Protein AF-A0A2N2V410-F1 (afdb_monomer_lite)

Secondary structure (DSSP, 8-state):
--HH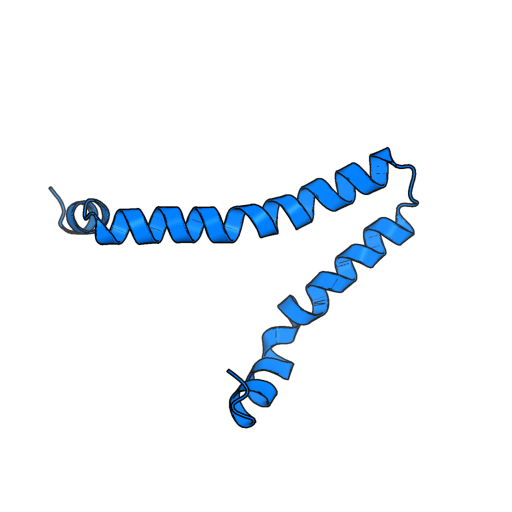HHHHTSHHHHHHHHHHHHHHHHHHHHHHHHHHHHHHTT--HHHHHHHGGGGHHHHTHHHHHHHHHHHT--

pLDDT: mean 81.65, std 6.99, range [52.09, 91.56]

Structure (mmCIF, N/CA/C/O backbone):
data_AF-A0A2N2V410-F1
#
_entry.id   AF-A0A2N2V410-F1
#
loop_
_atom_site.group_PDB
_atom_site.id
_atom_site.type_symbol
_atom_site.label_atom_id
_atom_site.label_alt_id
_atom_site.label_comp_id
_atom_site.label_asym_id
_atom_site.label_entity_id
_atom_site.label_seq_id
_atom_site.pdbx_PDB_ins_code
_atom_site.Cartn_x
_atom_site.Cartn_y
_atom_site.Cartn_z
_atom_site.occupancy
_atom_site.B_iso_or_equiv
_atom_site.auth_seq_id
_atom_site.auth_comp_id
_atom_site.auth_asym_id
_atom_site.auth_atom_id
_atom_site.pdbx_PDB_model_num
ATOM 1 N N . MET A 1 1 ? 32.276 2.229 -10.184 1.00 62.75 1 MET A N 1
ATOM 2 C CA . MET A 1 1 ? 30.988 2.174 -9.457 1.00 62.75 1 MET A CA 1
ATOM 3 C C . MET A 1 1 ? 30.252 0.920 -9.893 1.00 62.75 1 MET A C 1
ATOM 5 O O . MET A 1 1 ? 30.305 0.621 -11.081 1.00 62.75 1 MET A O 1
ATOM 9 N N . PRO A 1 2 ? 29.642 0.150 -8.983 1.00 80.50 2 PRO A N 1
ATOM 10 C CA . PRO A 1 2 ? 28.956 -1.078 -9.359 1.00 80.50 2 PRO A CA 1
ATOM 11 C C . PRO A 1 2 ? 27.713 -0.768 -10.213 1.00 80.50 2 PRO A C 1
ATOM 13 O O . PRO A 1 2 ? 27.000 0.198 -9.949 1.00 80.50 2 PRO A O 1
ATOM 16 N N . ALA A 1 3 ? 27.465 -1.583 -11.242 1.00 77.19 3 ALA A N 1
ATOM 17 C CA . ALA A 1 3 ? 26.494 -1.302 -12.309 1.00 77.19 3 ALA A CA 1
ATOM 18 C C . ALA A 1 3 ? 25.042 -1.089 -11.824 1.00 77.19 3 ALA A C 1
ATOM 20 O O . ALA A 1 3 ? 24.275 -0.361 -12.454 1.00 77.19 3 ALA A O 1
ATOM 21 N N . TRP A 1 4 ? 24.667 -1.672 -10.682 1.00 77.56 4 TRP A N 1
ATOM 22 C CA . TRP A 1 4 ? 23.338 -1.512 -10.083 1.00 77.56 4 TRP A CA 1
ATOM 23 C C . TRP A 1 4 ? 23.087 -0.094 -9.541 1.00 77.56 4 TRP A C 1
ATOM 25 O O . TRP A 1 4 ? 21.971 0.411 -9.650 1.00 77.56 4 T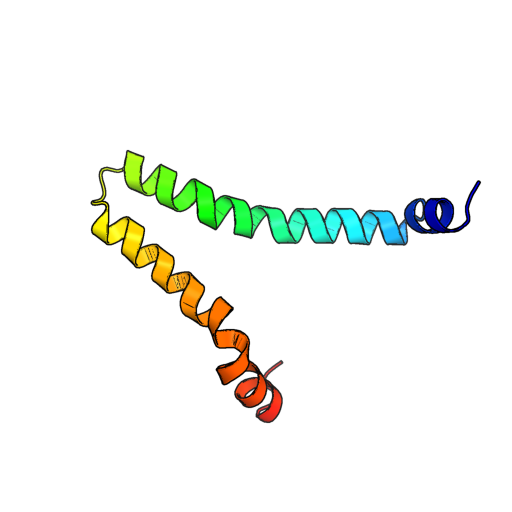RP A O 1
ATOM 35 N N . LEU A 1 5 ? 24.118 0.594 -9.035 1.00 75.94 5 LEU A N 1
ATOM 36 C CA . LEU A 1 5 ? 23.997 1.989 -8.588 1.00 75.94 5 LEU A CA 1
ATOM 37 C C . LEU A 1 5 ? 23.802 2.941 -9.771 1.00 75.94 5 LEU A C 1
ATOM 39 O O . LEU A 1 5 ? 23.047 3.905 -9.682 1.00 75.94 5 LEU A O 1
ATOM 43 N N . THR A 1 6 ? 24.439 2.647 -10.904 1.00 77.88 6 THR A N 1
ATOM 44 C CA . THR A 1 6 ? 24.306 3.448 -12.127 1.00 77.88 6 THR A CA 1
ATOM 45 C C . THR A 1 6 ? 22.902 3.336 -12.727 1.00 77.88 6 THR A C 1
ATOM 47 O O . THR A 1 6 ? 22.392 4.311 -13.272 1.00 77.88 6 THR A O 1
ATOM 50 N N . ALA A 1 7 ? 22.245 2.180 -12.577 1.00 75.75 7 ALA A N 1
ATOM 51 C CA . ALA A 1 7 ? 20.853 1.992 -12.985 1.00 75.75 7 ALA A CA 1
ATOM 52 C C . ALA A 1 7 ? 19.880 2.838 -12.143 1.00 75.75 7 ALA A C 1
ATOM 54 O O . ALA A 1 7 ? 18.940 3.415 -12.689 1.00 75.75 7 ALA A O 1
ATOM 55 N N . LEU A 1 8 ? 20.126 2.963 -10.835 1.00 78.12 8 LEU A N 1
ATOM 56 C CA . LEU A 1 8 ? 19.334 3.819 -9.944 1.00 78.12 8 LEU A CA 1
ATOM 57 C C . LEU A 1 8 ? 19.519 5.312 -10.254 1.00 78.12 8 LEU A C 1
ATOM 59 O O . LEU A 1 8 ? 18.568 6.085 -10.164 1.00 78.12 8 LEU A O 1
ATOM 63 N N . TRP A 1 9 ? 20.714 5.712 -10.690 1.00 81.88 9 TRP A N 1
ATOM 64 C CA . TRP A 1 9 ? 21.067 7.104 -10.988 1.00 81.88 9 TRP A CA 1
ATOM 65 C C . TRP A 1 9 ? 20.727 7.540 -12.426 1.00 81.88 9 TRP A C 1
ATOM 67 O O . TRP A 1 9 ? 21.450 8.304 -13.063 1.00 81.88 9 TRP A O 1
ATOM 77 N N . ASN A 1 10 ? 19.611 7.052 -12.966 1.00 86.12 10 ASN A N 1
ATOM 78 C CA . ASN A 1 10 ? 19.061 7.487 -14.250 1.00 86.12 10 ASN A CA 1
ATOM 79 C C . ASN A 1 10 ? 17.801 8.328 -14.005 1.00 86.12 10 ASN A C 1
ATOM 81 O O . ASN A 1 10 ? 16.950 7.952 -13.201 1.00 86.12 10 ASN A O 1
ATOM 85 N N . ARG A 1 11 ? 17.625 9.423 -14.761 1.00 85.88 11 ARG A N 1
ATOM 86 C CA . ARG A 1 11 ? 16.413 10.262 -14.753 1.00 85.88 11 ARG A CA 1
ATOM 87 C C . ARG A 1 11 ? 15.118 9.442 -14.804 1.00 85.88 11 ARG A C 1
ATOM 89 O O . ARG A 1 11 ? 14.183 9.755 -14.080 1.00 85.88 11 ARG A O 1
ATOM 96 N N . ARG A 1 12 ? 15.058 8.393 -15.632 1.00 88.19 12 ARG A N 1
ATOM 97 C CA . ARG A 1 12 ? 13.873 7.519 -15.735 1.00 88.19 12 ARG A CA 1
ATOM 98 C C . ARG A 1 12 ? 13.614 6.741 -14.445 1.00 88.19 12 ARG A C 1
ATOM 100 O O . ARG A 1 12 ? 12.471 6.651 -14.016 1.00 88.19 12 ARG A O 1
ATOM 107 N N . MET A 1 13 ? 14.670 6.225 -13.819 1.00 90.06 13 MET A N 1
ATOM 108 C CA . MET A 1 13 ? 14.559 5.451 -12.584 1.00 90.06 13 MET A CA 1
ATOM 109 C C . MET A 1 13 ? 14.129 6.342 -11.415 1.00 90.06 13 MET A C 1
ATOM 111 O O . MET A 1 13 ? 13.247 5.965 -10.653 1.00 90.06 13 MET A O 1
ATOM 115 N N . LEU A 1 14 ? 14.676 7.559 -11.333 1.00 89.38 14 LEU A N 1
ATOM 116 C CA . LEU A 1 14 ? 14.258 8.556 -10.347 1.00 89.38 14 LEU A CA 1
ATOM 117 C C . LEU A 1 14 ? 12.779 8.922 -10.509 1.00 89.38 14 LEU A C 1
ATOM 119 O O . LEU A 1 14 ? 12.058 8.939 -9.517 1.00 89.38 14 LEU A O 1
ATOM 123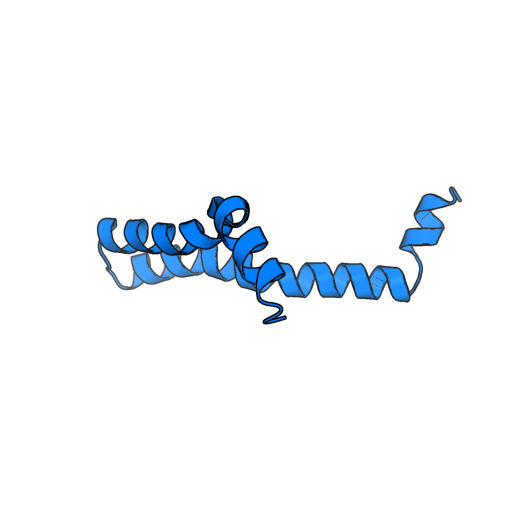 N N . ILE A 1 15 ? 12.307 9.146 -11.742 1.00 91.25 15 ILE A N 1
ATOM 124 C CA . ILE A 1 15 ? 10.879 9.386 -12.003 1.00 91.25 15 ILE A CA 1
ATOM 125 C C . ILE A 1 15 ? 10.045 8.196 -11.516 1.00 91.25 15 ILE A C 1
ATOM 127 O O . ILE A 1 15 ? 9.112 8.408 -10.753 1.00 91.25 15 ILE A O 1
ATOM 131 N N . CYS A 1 16 ? 10.406 6.954 -11.856 1.00 90.44 16 CYS A N 1
ATOM 132 C CA . CYS A 1 16 ? 9.687 5.772 -11.365 1.00 90.44 16 CYS A CA 1
ATOM 133 C C . CYS A 1 16 ? 9.655 5.685 -9.832 1.00 90.44 16 CYS A C 1
ATOM 135 O O . CYS A 1 16 ? 8.612 5.363 -9.268 1.00 90.44 16 CYS A O 1
ATOM 137 N N . ILE A 1 17 ? 10.763 5.997 -9.153 1.00 89.62 17 ILE A N 1
ATOM 138 C CA . ILE A 1 17 ? 10.839 5.984 -7.685 1.00 89.62 17 ILE A CA 1
ATOM 139 C C . ILE A 1 17 ? 9.920 7.052 -7.090 1.00 89.62 17 ILE A C 1
ATOM 141 O O . ILE A 1 17 ? 9.115 6.740 -6.216 1.00 89.62 17 ILE A O 1
ATOM 145 N N . PHE A 1 18 ? 9.990 8.295 -7.574 1.00 91.56 18 PHE A N 1
ATOM 146 C CA . PHE A 1 18 ? 9.143 9.378 -7.071 1.00 91.56 18 PHE A CA 1
ATOM 147 C C . PHE A 1 18 ? 7.667 9.158 -7.397 1.00 91.56 18 PHE A C 1
ATOM 149 O O . PHE A 1 18 ? 6.820 9.417 -6.551 1.00 91.56 18 PHE A O 1
ATOM 156 N N . THR A 1 19 ? 7.343 8.641 -8.581 1.00 90.81 19 THR A N 1
ATOM 157 C CA . THR A 1 19 ? 5.969 8.291 -8.955 1.00 90.81 19 THR A CA 1
ATOM 158 C C . THR A 1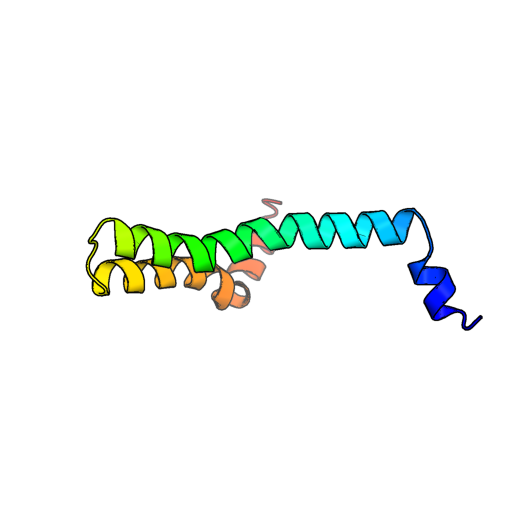 19 ? 5.445 7.124 -8.116 1.00 90.81 19 THR A C 1
ATOM 160 O O . THR A 1 19 ? 4.311 7.173 -7.645 1.00 90.81 19 THR A O 1
ATOM 163 N N . GLY A 1 20 ? 6.263 6.101 -7.856 1.00 89.12 20 GLY A N 1
ATOM 164 C CA . GLY A 1 20 ? 5.918 5.008 -6.942 1.00 89.12 20 GLY A CA 1
ATOM 165 C C . GLY A 1 20 ? 5.687 5.505 -5.512 1.00 89.12 20 GLY A C 1
ATOM 166 O O . GLY A 1 20 ? 4.686 5.174 -4.884 1.00 89.12 20 GLY A O 1
ATOM 167 N N . PHE A 1 21 ? 6.564 6.380 -5.023 1.00 89.75 21 PHE A N 1
ATOM 168 C CA . PHE A 1 21 ? 6.429 6.997 -3.707 1.00 89.75 21 PHE A CA 1
ATOM 169 C C . PHE A 1 21 ? 5.168 7.865 -3.604 1.00 89.75 21 PHE A C 1
ATOM 171 O O . PHE A 1 21 ? 4.369 7.687 -2.687 1.00 89.75 21 PHE A O 1
ATOM 178 N N . ALA A 1 22 ? 4.947 8.757 -4.572 1.00 90.50 22 ALA A N 1
ATOM 179 C CA . ALA A 1 22 ? 3.797 9.654 -4.609 1.00 90.50 22 ALA A CA 1
ATOM 180 C C . ALA A 1 22 ? 2.465 8.915 -4.800 1.00 90.50 22 ALA A C 1
ATOM 182 O O . ALA A 1 22 ? 1.449 9.389 -4.310 1.00 90.50 22 ALA A O 1
ATOM 183 N N . SER A 1 23 ? 2.450 7.764 -5.479 1.00 89.56 23 SER A N 1
ATOM 184 C CA . SER A 1 23 ? 1.238 6.943 -5.623 1.00 89.56 23 SER A CA 1
ATOM 185 C C . SER A 1 23 ? 0.937 6.091 -4.384 1.00 89.56 23 SER A C 1
ATOM 187 O O . SER A 1 23 ? -0.232 5.862 -4.080 1.00 89.56 23 SER A O 1
ATOM 189 N N . GLY A 1 24 ? 1.954 5.670 -3.624 1.00 84.88 24 GLY A N 1
ATOM 190 C CA . GLY A 1 24 ? 1.774 4.906 -2.381 1.00 84.88 24 GLY A CA 1
ATOM 191 C C . GLY A 1 24 ? 1.423 5.758 -1.153 1.00 84.88 24 GLY A C 1
ATOM 192 O O . GLY A 1 24 ? 0.689 5.308 -0.270 1.00 84.88 24 GLY A O 1
ATOM 193 N N . LEU A 1 25 ? 1.911 7.000 -1.103 1.00 88.44 25 LEU A N 1
ATOM 194 C CA . LEU A 1 25 ? 1.718 7.932 0.016 1.00 88.44 25 LEU A CA 1
ATOM 195 C C . LEU A 1 25 ? 0.243 8.206 0.357 1.00 88.44 25 LEU A C 1
ATOM 197 O O . LEU A 1 25 ? -0.110 8.089 1.531 1.00 88.44 25 LEU A O 1
ATOM 201 N N . PRO A 1 26 ? -0.631 8.539 -0.615 1.00 87.12 26 PRO A N 1
ATOM 202 C CA . PRO A 1 26 ? -2.031 8.847 -0.351 1.00 87.12 26 PRO A CA 1
ATOM 203 C C . PRO A 1 26 ? -2.771 7.672 0.277 1.00 87.12 26 PRO A C 1
ATOM 205 O O . PRO A 1 26 ? -3.521 7.870 1.227 1.00 87.12 26 PRO A O 1
ATOM 208 N N . LEU A 1 27 ? -2.526 6.449 -0.208 1.00 84.19 27 LEU A N 1
ATOM 209 C CA . LEU A 1 27 ? -3.153 5.244 0.332 1.00 84.19 27 LEU A CA 1
ATOM 210 C C . LEU A 1 27 ? -2.720 5.007 1.782 1.00 84.19 27 LEU A C 1
ATOM 212 O O . LEU A 1 27 ? -3.562 4.784 2.648 1.00 84.19 27 LEU A O 1
ATOM 216 N N . TYR A 1 28 ? -1.418 5.098 2.063 1.00 83.31 28 TYR A N 1
ATOM 217 C CA . TYR A 1 28 ? -0.896 4.912 3.416 1.00 83.31 28 TYR A CA 1
ATOM 218 C C . TYR A 1 28 ? -1.401 5.988 4.388 1.00 83.31 28 TYR A C 1
ATOM 220 O O . TYR A 1 28 ? -1.789 5.673 5.516 1.00 83.31 28 TYR A O 1
ATOM 228 N N . LEU A 1 29 ? -1.435 7.248 3.941 1.00 85.81 29 LEU A N 1
ATOM 229 C CA . LEU A 1 29 ? -2.027 8.356 4.686 1.00 85.81 29 LEU A CA 1
ATOM 230 C C . LEU A 1 29 ? -3.505 8.095 4.957 1.00 85.81 29 LEU A C 1
ATOM 232 O O . LEU A 1 29 ? -3.912 8.164 6.105 1.00 85.81 29 LEU A O 1
ATOM 236 N N . LEU A 1 30 ? -4.300 7.724 3.955 1.00 85.12 30 LEU A N 1
ATOM 237 C CA . LEU A 1 30 ? -5.715 7.394 4.144 1.00 85.12 30 LEU A CA 1
ATOM 238 C C . LEU A 1 30 ? -5.908 6.292 5.188 1.00 85.12 30 LEU A C 1
ATOM 240 O O . LEU A 1 30 ? -6.705 6.457 6.104 1.00 85.12 30 LEU A O 1
ATOM 244 N N . LEU A 1 31 ? -5.147 5.202 5.107 1.00 82.25 31 LEU A N 1
ATOM 245 C CA . LEU A 1 31 ? -5.291 4.071 6.026 1.00 82.25 31 LEU A CA 1
ATOM 246 C C . LEU A 1 31 ? -4.929 4.407 7.483 1.00 82.25 31 LEU A C 1
ATOM 248 O O . LEU A 1 31 ? -5.496 3.801 8.388 1.00 82.25 31 LEU A O 1
ATOM 252 N N . ASN A 1 32 ? -4.023 5.360 7.724 1.00 82.06 32 ASN A N 1
ATOM 253 C CA . ASN A 1 32 ? -3.572 5.723 9.076 1.00 82.06 32 ASN A CA 1
ATOM 254 C C . ASN A 1 32 ? -4.247 6.986 9.628 1.00 82.06 32 ASN A C 1
ATOM 256 O O . ASN A 1 32 ? -4.627 7.035 10.798 1.00 82.06 32 ASN A O 1
ATOM 260 N N . LEU A 1 33 ? -4.396 8.013 8.795 1.00 85.44 33 LEU A N 1
ATOM 261 C CA . LEU A 1 33 ? -4.929 9.315 9.182 1.00 85.44 33 LEU A CA 1
ATOM 262 C C . LEU A 1 33 ? -6.453 9.286 9.295 1.00 85.44 33 LEU A C 1
ATOM 264 O O . LEU A 1 33 ? -6.991 9.933 10.187 1.00 85.44 33 LEU A O 1
ATOM 268 N N . LEU A 1 34 ? -7.152 8.511 8.456 1.00 83.44 34 LEU A N 1
ATOM 269 C CA . LEU A 1 34 ? -8.613 8.420 8.509 1.00 83.44 34 LEU A CA 1
ATOM 270 C C . LEU A 1 34 ? -9.097 7.833 9.851 1.00 83.44 34 LEU A C 1
ATOM 272 O O . LEU A 1 34 ? -9.900 8.493 10.503 1.00 83.44 34 LEU A O 1
ATOM 276 N N . PRO A 1 35 ? -8.586 6.689 10.359 1.00 79.25 35 PRO A N 1
ATOM 277 C CA . PRO A 1 35 ? -8.953 6.201 11.693 1.00 79.25 35 PRO A CA 1
ATOM 278 C C . PRO A 1 35 ? -8.600 7.180 12.818 1.00 79.25 35 PRO A C 1
ATOM 280 O O . PRO A 1 35 ? -9.361 7.317 13.776 1.00 79.25 35 PRO A O 1
ATOM 283 N N . ALA A 1 36 ? -7.453 7.860 12.705 1.00 83.81 36 ALA A N 1
ATOM 284 C CA . ALA A 1 36 ? -7.010 8.841 13.690 1.00 83.81 36 ALA A CA 1
ATOM 285 C C . ALA A 1 36 ? -7.944 10.059 13.739 1.00 83.81 36 ALA A C 1
ATOM 287 O O . ALA A 1 36 ? -8.322 10.491 14.825 1.00 83.81 36 ALA A O 1
ATOM 288 N N . TRP A 1 37 ? -8.371 10.559 12.578 1.00 84.25 37 TRP A N 1
ATOM 289 C CA . TRP A 1 37 ? -9.282 11.695 12.464 1.00 84.25 37 TRP A CA 1
ATOM 290 C C . TRP A 1 37 ? -10.714 11.335 12.883 1.00 84.25 37 TRP A C 1
ATOM 292 O O . TRP A 1 37 ? -11.351 12.053 13.647 1.00 84.25 37 TRP A O 1
ATOM 302 N N . LEU A 1 38 ? -11.206 10.155 12.498 1.00 82.75 38 LEU A N 1
ATOM 303 C CA . LEU A 1 38 ? -12.510 9.658 12.955 1.00 82.75 38 LEU A CA 1
ATOM 304 C C . LEU A 1 38 ? -12.552 9.492 14.483 1.00 82.75 38 LEU A C 1
ATOM 306 O O . LEU A 1 38 ? -13.585 9.731 15.107 1.00 82.75 38 LEU A O 1
ATOM 310 N N . LYS A 1 39 ? -11.422 9.124 15.102 1.00 81.38 39 LYS A N 1
ATOM 311 C CA . LYS A 1 39 ? -11.295 9.080 16.562 1.00 81.38 39 LYS A CA 1
ATOM 312 C C . LYS A 1 39 ? -11.365 10.477 17.189 1.00 81.38 39 LYS A C 1
ATOM 314 O O . LYS A 1 39 ? -11.962 10.608 18.255 1.00 81.38 39 LYS A O 1
ATOM 319 N N . THR A 1 40 ? -10.780 11.504 16.563 1.00 81.06 40 THR A N 1
ATOM 320 C CA . THR A 1 40 ? -10.861 12.890 17.064 1.00 81.06 40 THR A CA 1
ATOM 321 C C . THR A 1 40 ? -12.259 13.489 16.923 1.00 81.06 40 THR A C 1
ATOM 323 O O . THR A 1 40 ? -12.672 14.240 17.797 1.00 81.06 40 THR A O 1
ATOM 326 N N . GLU A 1 41 ? -13.018 13.085 15.903 1.00 82.69 41 GLU A N 1
ATOM 327 C CA . GLU A 1 41 ? -14.433 13.456 15.707 1.00 82.69 41 GLU A CA 1
ATOM 328 C C . GLU A 1 41 ? -15.400 12.708 16.657 1.00 82.69 41 GLU A C 1
ATOM 330 O O . GLU A 1 41 ? -16.616 12.860 16.578 1.00 82.69 41 GLU A O 1
ATOM 335 N N . GLY A 1 42 ? -14.882 11.879 17.574 1.00 78.88 42 GLY A N 1
ATOM 336 C CA . GLY A 1 42 ? -15.682 11.211 18.605 1.00 78.88 42 GLY A CA 1
ATOM 337 C C . GLY A 1 42 ? -16.453 9.973 18.134 1.00 78.88 42 GLY A C 1
ATOM 338 O O . GLY A 1 42 ? -17.341 9.497 18.846 1.00 78.88 42 GLY A O 1
ATOM 339 N N . LEU A 1 43 ? -16.130 9.411 16.963 1.00 78.88 43 LEU A N 1
ATOM 340 C CA . LEU A 1 43 ? -16.768 8.185 16.478 1.00 78.88 43 LEU A CA 1
ATOM 341 C C . LEU A 1 43 ? -16.355 6.955 17.298 1.00 78.88 43 LEU A C 1
ATOM 343 O O . LEU A 1 43 ? -15.218 6.806 17.749 1.00 78.88 43 LEU A O 1
ATOM 347 N N . SER A 1 44 ? -17.298 6.023 17.455 1.00 76.12 44 SER A N 1
ATOM 348 C CA . SER A 1 44 ? -17.067 4.780 18.197 1.00 76.12 44 SER A CA 1
ATOM 349 C C . SER A 1 44 ? -16.017 3.880 17.526 1.00 76.12 44 SER A C 1
ATOM 351 O O . SER A 1 44 ? -15.960 3.765 16.300 1.00 76.12 44 SER A O 1
ATOM 353 N N . LEU A 1 45 ? -15.240 3.142 18.329 1.00 72.69 45 LEU A N 1
ATOM 354 C CA . LEU A 1 45 ? -14.261 2.161 17.832 1.00 72.69 45 LEU A CA 1
ATOM 355 C C . LEU A 1 45 ? -14.874 1.097 16.907 1.00 72.69 45 LEU A C 1
ATOM 357 O O . LEU A 1 45 ? -14.183 0.595 16.026 1.00 72.69 45 LEU A O 1
ATOM 361 N N . ARG A 1 46 ? -16.164 0.765 17.068 1.00 75.50 46 ARG A N 1
ATOM 362 C CA . ARG A 1 46 ? -16.874 -0.143 16.150 1.00 75.50 46 ARG A CA 1
ATOM 363 C C . ARG A 1 46 ? -16.985 0.436 14.743 1.00 75.50 46 ARG A C 1
ATOM 365 O O . ARG A 1 46 ? -16.768 -0.294 13.784 1.00 75.50 46 ARG A O 1
ATOM 372 N N . ALA A 1 47 ? -17.289 1.728 14.621 1.00 74.31 47 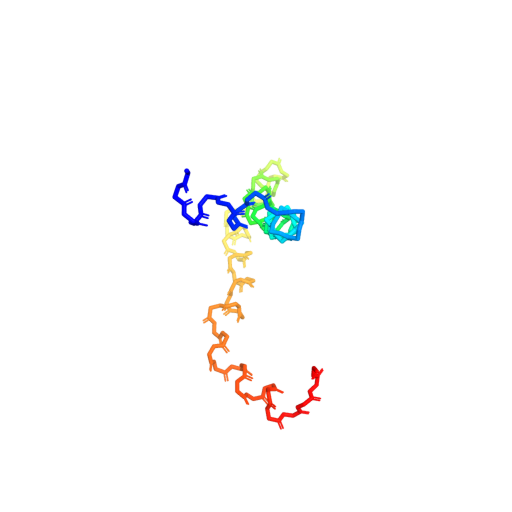ALA A N 1
ATOM 373 C CA . ALA A 1 47 ? -17.353 2.402 13.328 1.00 74.31 47 ALA A CA 1
ATOM 374 C C . ALA A 1 47 ? -15.963 2.480 12.677 1.00 74.31 47 ALA A C 1
ATOM 376 O O . ALA A 1 47 ? -15.824 2.173 11.499 1.00 74.31 47 ALA A O 1
ATOM 377 N N . ILE A 1 48 ? -14.919 2.782 13.457 1.00 79.19 48 ILE A N 1
ATOM 378 C CA . ILE A 1 48 ? -13.526 2.788 12.975 1.00 79.19 48 ILE A CA 1
ATOM 379 C C . ILE A 1 48 ? -13.090 1.383 12.528 1.00 79.19 48 ILE A C 1
ATOM 381 O O . ILE A 1 48 ? -12.491 1.227 11.467 1.00 79.19 48 ILE A O 1
ATOM 385 N N . GLY A 1 49 ? -13.441 0.343 13.288 1.00 77.19 49 GLY A N 1
ATOM 386 C CA . GLY A 1 49 ? -13.203 -1.048 12.901 1.00 77.19 49 GLY A CA 1
ATOM 387 C C . GLY A 1 49 ? -13.952 -1.446 11.627 1.00 77.19 49 GLY A C 1
ATOM 388 O O . GLY A 1 49 ? -13.414 -2.190 10.813 1.00 77.19 49 GLY A O 1
ATOM 389 N N . ALA A 1 50 ? -15.150 -0.901 11.395 1.00 80.56 50 ALA A N 1
ATOM 390 C CA . ALA A 1 50 ? -15.891 -1.124 10.157 1.00 80.56 50 ALA A CA 1
ATOM 391 C C . ALA A 1 50 ? -15.173 -0.540 8.925 1.00 80.56 50 ALA A C 1
ATOM 393 O O . ALA A 1 50 ? -15.256 -1.134 7.855 1.00 80.56 50 ALA A O 1
ATOM 394 N N . PHE A 1 51 ? -14.389 0.540 9.054 1.00 78.19 51 PHE A N 1
ATOM 395 C CA . PHE A 1 51 ? -13.557 1.039 7.946 1.00 78.19 51 PHE A CA 1
ATOM 396 C C . PHE A 1 51 ? -12.473 0.042 7.511 1.00 78.19 51 PHE A C 1
ATOM 398 O O . PHE A 1 51 ? -12.071 0.056 6.348 1.00 78.19 51 PHE A O 1
ATOM 405 N N . ALA A 1 52 ? -12.045 -0.882 8.380 1.00 76.69 52 ALA A N 1
ATOM 406 C CA . ALA A 1 52 ? -11.141 -1.961 7.978 1.00 76.69 52 ALA A CA 1
ATOM 407 C C . ALA A 1 52 ? -11.772 -2.885 6.917 1.00 76.69 52 ALA A C 1
ATOM 409 O O . ALA A 1 52 ? -11.049 -3.484 6.120 1.00 76.69 52 ALA A O 1
ATOM 410 N N . LEU A 1 53 ? -13.110 -2.945 6.835 1.00 81.12 53 LEU A N 1
ATOM 411 C CA . LEU A 1 53 ? -13.817 -3.713 5.808 1.00 81.12 53 LEU A CA 1
ATOM 412 C C . LEU A 1 53 ? -13.537 -3.198 4.387 1.00 81.12 53 LEU A C 1
ATOM 414 O O . LEU A 1 53 ? -13.595 -3.974 3.439 1.00 81.12 53 LEU A O 1
ATOM 418 N N . ILE A 1 54 ? -13.149 -1.929 4.223 1.00 81.12 54 ILE A N 1
ATOM 419 C CA . ILE A 1 54 ? -12.777 -1.351 2.919 1.00 81.12 54 ILE A CA 1
ATOM 420 C C . ILE A 1 54 ? -11.536 -2.037 2.324 1.00 81.12 54 ILE A C 1
ATOM 422 O O . ILE A 1 54 ? -11.338 -2.016 1.111 1.00 81.12 54 ILE A O 1
ATOM 426 N N . GLN A 1 55 ? -10.712 -2.696 3.144 1.00 80.81 55 GLN A N 1
ATOM 427 C CA . GLN A 1 55 ? -9.542 -3.437 2.669 1.00 80.81 55 GLN A CA 1
ATOM 428 C C . GLN A 1 55 ? -9.883 -4.847 2.156 1.00 80.81 55 GLN A C 1
ATOM 430 O O . GLN A 1 55 ? -9.062 -5.447 1.464 1.00 80.81 55 GLN A O 1
ATOM 435 N N . PHE A 1 56 ? -11.082 -5.383 2.426 1.00 84.31 56 PHE A N 1
ATOM 436 C CA . PHE A 1 56 ? -11.469 -6.729 1.969 1.00 84.31 56 PHE A CA 1
ATOM 437 C C . PHE A 1 56 ? -11.351 -6.929 0.454 1.00 84.31 56 PHE A C 1
ATOM 439 O O . PHE A 1 56 ? -10.758 -7.930 0.050 1.00 84.31 56 PHE A O 1
ATOM 446 N N . PRO A 1 57 ? -11.837 -6.008 -0.402 1.00 82.62 57 PRO A N 1
ATOM 447 C CA . PRO A 1 57 ? -11.644 -6.108 -1.844 1.00 82.62 57 PRO A CA 1
ATOM 448 C C . PRO A 1 57 ? -10.163 -6.161 -2.226 1.00 82.62 57 PRO A C 1
ATOM 450 O O . PRO A 1 57 ? -9.787 -6.936 -3.098 1.00 82.62 57 PRO A O 1
ATOM 453 N N . TYR A 1 58 ? -9.299 -5.405 -1.544 1.00 78.25 58 TYR A N 1
ATOM 454 C CA . TYR A 1 58 ? -7.857 -5.453 -1.792 1.00 78.25 58 TYR A CA 1
ATOM 455 C C . TYR A 1 58 ? -7.255 -6.823 -1.443 1.00 78.25 58 TYR A C 1
ATOM 457 O O . TYR A 1 58 ? -6.480 -7.366 -2.230 1.00 78.25 58 TYR A O 1
ATOM 465 N N . THR A 1 59 ? -7.646 -7.419 -0.314 1.00 83.50 59 THR A N 1
ATOM 466 C CA . THR A 1 59 ? -7.166 -8.745 0.120 1.00 83.50 59 THR A CA 1
ATOM 467 C C . THR A 1 59 ? -7.708 -9.874 -0.757 1.00 83.50 59 THR A C 1
ATOM 469 O O . THR A 1 59 ? -6.983 -10.802 -1.112 1.00 83.50 59 THR A O 1
ATOM 472 N N . TRP A 1 60 ? -8.979 -9.800 -1.154 1.00 85.62 60 TRP A N 1
ATOM 473 C CA . TRP A 1 60 ? -9.639 -10.797 -2.005 1.00 85.62 60 TRP A CA 1
ATOM 474 C C . TRP A 1 60 ? -9.462 -10.536 -3.499 1.00 85.62 60 TRP A C 1
ATOM 476 O O . TRP A 1 60 ? -10.151 -11.142 -4.319 1.00 85.62 60 TRP A O 1
ATOM 486 N N . LYS A 1 61 ? -8.486 -9.694 -3.860 1.00 83.12 61 LYS A N 1
ATOM 487 C CA . LYS A 1 61 ? -8.021 -9.468 -5.232 1.00 83.12 61 LYS A CA 1
ATOM 488 C C . LYS A 1 61 ? -7.910 -10.755 -6.042 1.00 83.12 61 LYS A C 1
ATOM 490 O O . LYS A 1 61 ? -8.315 -10.774 -7.195 1.00 83.12 61 LYS A O 1
ATOM 495 N N . PHE A 1 62 ? -7.394 -11.833 -5.456 1.00 84.38 62 PHE A N 1
ATOM 496 C CA . PHE A 1 62 ? -7.203 -13.105 -6.160 1.00 84.38 62 PHE A CA 1
ATOM 497 C C . PHE A 1 62 ? -8.510 -13.737 -6.665 1.00 84.38 62 PHE A C 1
ATOM 499 O O . PHE A 1 62 ? -8.479 -14.510 -7.616 1.00 84.38 62 PHE A O 1
ATOM 506 N N . LEU A 1 63 ? -9.644 -13.430 -6.031 1.00 86.19 63 LEU A N 1
ATOM 507 C CA . LEU A 1 63 ? -10.934 -14.018 -6.367 1.00 86.19 63 LEU A CA 1
ATOM 508 C C . LEU A 1 63 ? -11.618 -13.253 -7.504 1.00 86.19 63 LEU A C 1
ATOM 510 O O . LEU A 1 63 ? -12.180 -13.866 -8.406 1.00 86.19 63 LEU A O 1
ATOM 514 N N . TRP A 1 64 ? -11.559 -11.919 -7.474 1.00 82.88 64 TRP A N 1
ATOM 515 C CA . TRP A 1 64 ? -12.243 -11.076 -8.458 1.00 82.88 64 TRP A CA 1
ATOM 516 C C . TRP A 1 64 ? -11.355 -10.607 -9.610 1.00 82.88 64 TRP A C 1
ATOM 518 O O . TRP A 1 64 ? -11.890 -10.336 -10.680 1.00 82.88 64 TRP A O 1
ATOM 528 N N . ALA A 1 65 ? -10.029 -10.533 -9.446 1.00 84.94 65 ALA A N 1
ATOM 529 C CA . ALA A 1 65 ? -9.134 -10.138 -10.537 1.00 84.94 65 ALA A CA 1
ATOM 530 C C . ALA A 1 65 ? -9.266 -11.060 -11.763 1.00 84.94 65 ALA A C 1
ATOM 532 O O . ALA A 1 65 ? -9.473 -10.529 -12.848 1.00 84.94 65 ALA A O 1
ATOM 533 N N . PRO A 1 66 ? -9.314 -12.405 -11.631 1.00 84.00 66 PRO A N 1
ATOM 534 C CA . PRO A 1 66 ? -9.506 -13.286 -12.786 1.00 84.00 66 PRO A CA 1
ATOM 535 C C . PRO A 1 66 ? -10.863 -13.100 -13.476 1.00 84.00 66 PRO A C 1
ATOM 537 O O . PRO A 1 66 ? -10.990 -13.317 -14.680 1.00 84.00 66 PRO A O 1
ATOM 540 N N . LEU A 1 67 ? -11.896 -12.721 -12.714 1.00 84.81 67 LEU A N 1
ATOM 541 C CA . LEU A 1 67 ? -13.218 -12.417 -13.258 1.00 84.81 67 LEU A CA 1
ATOM 542 C C . LEU A 1 67 ? -13.181 -11.112 -14.059 1.00 84.81 67 LEU A C 1
ATOM 544 O O . LEU A 1 67 ? -13.684 -11.080 -15.176 1.00 84.81 67 LEU A O 1
ATOM 548 N N . LEU A 1 68 ? -12.557 -10.063 -13.524 1.00 82.50 68 LEU A N 1
ATOM 549 C CA . LEU A 1 68 ? -12.411 -8.769 -14.196 1.00 82.50 68 LEU A CA 1
ATOM 550 C C . LEU A 1 68 ? -11.508 -8.845 -15.437 1.00 82.50 68 LEU A C 1
ATOM 552 O O . LEU A 1 68 ? -11.883 -8.308 -16.479 1.00 82.50 68 LEU A O 1
ATOM 556 N N . ASP A 1 69 ? -10.407 -9.596 -15.369 1.00 83.31 69 ASP A N 1
ATOM 557 C CA . ASP A 1 69 ? -9.508 -9.844 -16.505 1.00 83.31 69 ASP A CA 1
ATOM 558 C C . ASP A 1 69 ? -10.224 -10.595 -17.644 1.00 83.31 69 ASP A C 1
ATOM 560 O O . ASP A 1 69 ? -9.950 -10.364 -18.821 1.00 83.31 69 ASP A O 1
ATOM 564 N N . ARG A 1 70 ? -11.196 -11.462 -17.320 1.00 78.94 70 ARG A N 1
ATOM 565 C CA . ARG A 1 70 ? -11.990 -12.209 -18.311 1.00 78.94 70 ARG A CA 1
ATOM 566 C C . ARG A 1 70 ? -13.009 -11.343 -19.058 1.00 78.94 70 ARG A C 1
ATOM 568 O O . ARG A 1 70 ? -13.353 -11.682 -20.189 1.00 78.94 70 ARG A O 1
ATOM 575 N N . TYR A 1 71 ? -13.499 -10.263 -18.446 1.00 78.69 71 TYR A N 1
ATOM 576 C CA . TYR A 1 71 ? -14.478 -9.361 -19.067 1.00 78.69 71 TYR A CA 1
ATOM 577 C C . TYR A 1 71 ? -13.852 -8.119 -19.718 1.00 78.69 71 TYR A C 1
ATOM 579 O O . TYR A 1 71 ? -14.585 -7.349 -20.332 1.00 78.69 71 TYR A O 1
ATOM 587 N N . GLY A 1 72 ? -12.527 -7.936 -19.638 1.00 61.84 72 GLY A N 1
ATOM 588 C CA . GLY A 1 72 ? -11.808 -6.899 -20.390 1.00 61.84 72 GLY A CA 1
ATOM 589 C C . GLY A 1 72 ? -12.312 -5.476 -20.128 1.00 61.84 72 GLY A C 1
ATOM 590 O O . GLY A 1 72 ? -12.484 -4.707 -21.067 1.00 61.84 72 GLY A O 1
ATOM 591 N N . ILE A 1 73 ? -12.610 -5.140 -18.867 1.00 61.53 73 ILE A N 1
ATOM 592 C CA . ILE A 1 73 ? -13.113 -3.804 -18.478 1.00 61.53 73 ILE A CA 1
ATOM 593 C C . ILE A 1 73 ? -11.948 -2.833 -18.153 1.00 61.53 73 ILE A C 1
ATOM 595 O O . ILE A 1 73 ? -12.170 -1.711 -17.704 1.00 61.53 73 ILE A O 1
ATOM 599 N N . LEU A 1 74 ? -10.697 -3.232 -18.404 1.00 52.09 74 LEU A N 1
ATOM 600 C CA . LEU A 1 74 ? -9.485 -2.426 -18.205 1.00 52.09 74 LEU A CA 1
ATOM 601 C C . LEU A 1 74 ? -8.640 -2.366 -19.476 1.00 52.09 74 LEU A C 1
ATOM 603 O O . LEU A 1 74 ? -8.449 -3.436 -20.095 1.00 52.09 74 LEU A O 1
#

Sequence (74 aa):
MPAWLTALWNRRMLICIFTGFASGLPLYLLLNLLPAWLKTEGLSLRAIGAFALIQFPYTW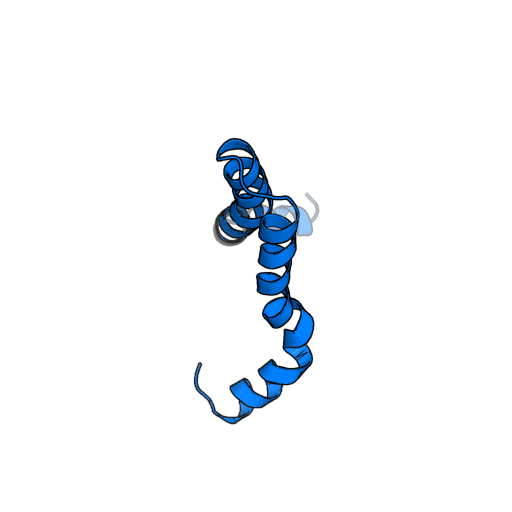KFLWAPLLDRYGIL

Radius of gyration: 18.99 Å; chains: 1; bounding box: 48×28×39 Å

Foldseek 3Di:
DDPVVVVCPDPVNVCVVVVVVVVVVVVVCCLPVVLVVCVVVVDDPVVSVVVVVVCVCVVCCVVCVVVCVVVPPD